Protein AF-A0A839SRH8-F1 (afdb_monomer)

pLDDT: mean 81.6, std 13.92, range [41.59, 95.31]

Radius of gyration: 27.26 Å; Cα contacts (8 Å, |Δi|>4): 32; chains: 1; bounding box: 63×19×78 Å

Nearest PDB structures (foldseek):
  5wkq-assembly1_A  TM=7.408E-01  e=3.827E+00  Shigella flexneri
  3g67-assembly1_B  TM=6.978E-01  e=4.627E+00  Thermotoga maritima
  3g6b-assembly1_B  TM=7.009E-01  e=5.962E+00  Thermotoga maritima

Structure (mmCIF, N/CA/C/O backbone):
data_AF-A0A839SRH8-F1
#
_entry.id   AF-A0A839SRH8-F1
#
loop_
_atom_site.group_PDB
_atom_site.id
_atom_site.type_symbol
_atom_site.label_atom_id
_atom_site.label_alt_id
_atom_site.label_comp_id
_atom_site.label_asym_id
_atom_site.label_entity_id
_atom_site.label_seq_id
_atom_site.pdbx_PDB_ins_code
_atom_site.Cartn_x
_atom_site.Cartn_y
_atom_site.Cartn_z
_atom_site.occupancy
_atom_site.B_iso_or_equiv
_atom_site.auth_seq_id
_atom_site.auth_comp_id
_atom_site.auth_asym_id
_atom_site.auth_atom_id
_atom_site.pdbx_PDB_model_num
ATOM 1 N N . MET A 1 1 ? -40.566 -6.119 53.979 1.00 56.44 1 MET A N 1
ATOM 2 C CA . MET A 1 1 ? -39.500 -7.035 53.493 1.00 56.44 1 MET A CA 1
ATOM 3 C C . MET A 1 1 ? -39.468 -7.211 51.965 1.00 56.44 1 MET A C 1
ATOM 5 O O . MET A 1 1 ? -38.445 -7.662 51.472 1.00 56.44 1 MET A O 1
ATOM 9 N N . GLN A 1 2 ? -40.504 -6.841 51.191 1.00 54.81 2 GLN A N 1
ATOM 10 C CA . GLN A 1 2 ? -40.478 -6.958 49.716 1.00 54.81 2 GLN A CA 1
ATOM 11 C C . GLN A 1 2 ? -39.702 -5.832 48.994 1.00 54.81 2 GLN A C 1
ATOM 13 O O . GLN A 1 2 ? -39.063 -6.097 47.979 1.00 54.81 2 GLN A O 1
ATOM 18 N N . GLU A 1 3 ? -39.674 -4.605 49.524 1.00 53.16 3 GLU A N 1
ATOM 19 C CA . GLU A 1 3 ? -39.000 -3.458 48.877 1.00 53.16 3 GLU A CA 1
ATOM 20 C C . GLU A 1 3 ? -37.475 -3.600 48.802 1.00 53.16 3 GLU A C 1
ATOM 22 O O . GLU A 1 3 ? -36.873 -3.304 47.772 1.00 53.16 3 GLU A O 1
ATOM 27 N N . SER A 1 4 ? -36.842 -4.151 49.841 1.00 53.88 4 SER A N 1
ATOM 28 C CA . SER A 1 4 ? -35.389 -4.371 49.870 1.00 53.88 4 SER A CA 1
ATOM 29 C C . SER A 1 4 ? -34.920 -5.397 48.824 1.00 53.88 4 SER A C 1
ATOM 31 O O . SER A 1 4 ? -33.801 -5.301 48.327 1.00 53.88 4 SER A O 1
ATOM 33 N N . SER A 1 5 ? -35.781 -6.351 48.441 1.00 54.00 5 SER A N 1
ATOM 34 C CA . SER A 1 5 ? -35.485 -7.330 47.384 1.00 54.00 5 SER A CA 1
ATOM 35 C C . SER A 1 5 ? -35.593 -6.720 45.979 1.00 54.00 5 SER A C 1
ATOM 37 O O . SER A 1 5 ? -34.796 -7.055 45.102 1.00 54.00 5 SER A O 1
ATOM 39 N N . ASN A 1 6 ? -36.526 -5.784 45.768 1.00 56.56 6 ASN A N 1
ATOM 40 C CA . ASN A 1 6 ? -36.709 -5.112 44.478 1.00 56.56 6 ASN A CA 1
ATOM 41 C C . ASN A 1 6 ? -35.611 -4.082 44.183 1.00 56.56 6 ASN A C 1
ATOM 43 O O . ASN A 1 6 ? -35.135 -4.026 43.052 1.00 56.56 6 ASN A O 1
ATOM 47 N N . ILE A 1 7 ? -35.152 -3.336 45.193 1.00 59.41 7 ILE A N 1
ATOM 48 C CA . ILE A 1 7 ? -34.061 -2.356 45.043 1.00 59.41 7 ILE A CA 1
ATOM 49 C C . ILE A 1 7 ? -32.735 -3.057 44.709 1.00 59.41 7 ILE A C 1
ATOM 51 O O . ILE A 1 7 ? -31.970 -2.597 43.862 1.00 59.41 7 ILE A O 1
ATOM 55 N N . SER A 1 8 ? -32.461 -4.210 45.325 1.00 58.72 8 SER A N 1
ATOM 56 C CA . SER A 1 8 ? -31.242 -4.972 45.031 1.00 58.72 8 SER A CA 1
ATOM 57 C C . SER A 1 8 ? -31.257 -5.524 43.595 1.00 58.72 8 SER A C 1
ATOM 59 O O . SER A 1 8 ? -30.275 -5.376 42.869 1.00 58.72 8 SER A O 1
ATOM 61 N N . LYS A 1 9 ? -32.401 -6.036 43.116 1.00 59.16 9 LYS A N 1
ATOM 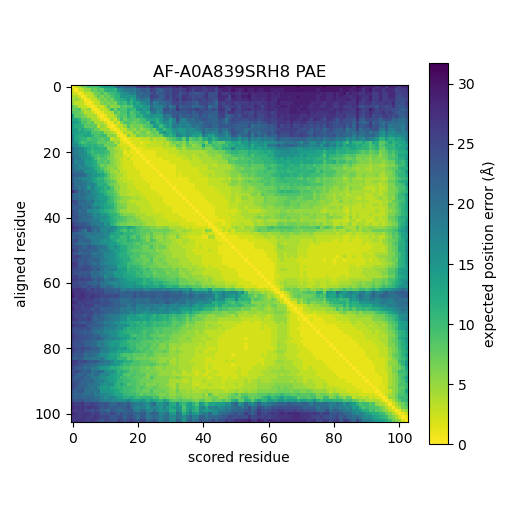62 C CA . LYS A 1 9 ? -32.560 -6.514 41.729 1.00 59.16 9 LYS A CA 1
ATOM 63 C C . LYS A 1 9 ? -32.469 -5.393 40.687 1.00 59.16 9 LYS A C 1
ATOM 65 O O . LYS A 1 9 ? -31.794 -5.578 39.682 1.00 59.16 9 LYS A O 1
ATOM 70 N N . SER A 1 10 ? -33.076 -4.224 40.920 1.00 56.53 10 SER A N 1
ATOM 71 C CA . SER A 1 10 ? -32.980 -3.089 39.985 1.00 56.53 10 SER A CA 1
ATOM 72 C C . SER A 1 10 ? -31.557 -2.539 39.885 1.00 56.53 10 SER A C 1
ATOM 74 O O . SER A 1 10 ? -31.101 -2.194 38.799 1.00 56.53 10 SER A O 1
ATOM 76 N N . THR A 1 11 ? -30.830 -2.509 41.005 1.00 60.06 11 THR A N 1
ATOM 77 C CA . THR A 1 11 ? -29.435 -2.047 41.035 1.00 60.06 11 THR A CA 1
ATOM 78 C C . THR A 1 11 ? -28.518 -3.032 40.311 1.00 60.06 11 THR A C 1
ATOM 80 O O . THR A 1 11 ? -27.665 -2.611 39.537 1.00 60.06 11 THR A O 1
ATOM 83 N N . THR A 1 12 ? -28.733 -4.339 40.482 1.00 62.06 12 THR A N 1
ATOM 84 C CA . THR A 1 12 ? -27.946 -5.381 39.798 1.00 62.06 12 THR A CA 1
ATOM 85 C C . THR A 1 12 ? -28.234 -5.417 38.292 1.00 62.06 12 THR A C 1
ATOM 87 O O . THR A 1 12 ? -27.300 -5.501 37.504 1.00 62.06 12 THR A O 1
ATOM 90 N N . ASN A 1 13 ? -29.495 -5.252 37.876 1.00 62.97 13 ASN A N 1
ATOM 91 C CA . ASN A 1 13 ? -29.875 -5.215 36.457 1.00 6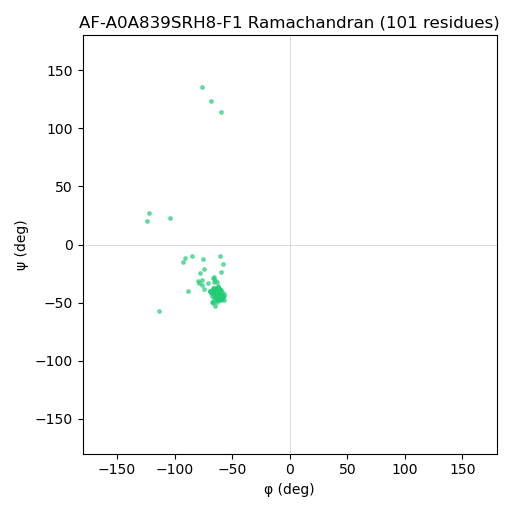2.97 13 ASN A CA 1
ATOM 92 C C . ASN A 1 13 ? -29.348 -3.970 35.735 1.00 62.97 13 ASN A C 1
ATOM 94 O O . ASN A 1 13 ? -28.843 -4.070 34.621 1.00 62.97 13 ASN A O 1
ATOM 98 N N . ASN A 1 14 ? -29.420 -2.798 36.373 1.00 65.12 14 ASN A N 1
ATOM 99 C CA . ASN A 1 14 ? -28.786 -1.596 35.830 1.00 65.12 14 ASN A CA 1
ATOM 100 C C . ASN A 1 14 ? -27.264 -1.756 35.800 1.00 65.12 14 ASN A C 1
ATOM 102 O O . ASN A 1 14 ? -26.617 -1.212 34.909 1.00 65.12 14 ASN A O 1
ATOM 106 N N . THR A 1 15 ? -26.708 -2.528 36.746 1.00 70.31 15 THR A N 1
ATOM 107 C CA . THR A 1 15 ? -25.275 -2.803 36.796 1.00 70.31 15 THR A CA 1
ATOM 108 C C . THR A 1 15 ? -24.807 -3.647 35.612 1.00 70.31 15 THR A C 1
ATOM 110 O O . THR A 1 15 ? -23.898 -3.260 34.885 1.00 70.31 15 THR A O 1
ATOM 113 N N . SER A 1 16 ? -25.511 -4.744 35.336 1.00 73.12 16 SER A N 1
ATOM 114 C CA . SER A 1 16 ? -25.219 -5.586 34.176 1.00 73.12 16 SER A CA 1
ATOM 115 C C . SER A 1 16 ? -25.494 -4.880 32.843 1.00 73.12 16 SER A C 1
ATOM 117 O O . SER A 1 16 ? -24.834 -5.173 31.846 1.00 73.12 16 SER A O 1
ATOM 119 N N . LEU A 1 17 ? -26.449 -3.940 32.802 1.00 78.00 17 LEU A N 1
ATOM 120 C CA . LEU A 1 17 ? -26.731 -3.143 31.605 1.00 78.00 17 LEU A CA 1
ATOM 121 C C . LEU A 1 17 ? -25.563 -2.205 31.265 1.00 78.00 17 LEU A C 1
ATOM 123 O O . LEU A 1 17 ? -25.071 -2.252 30.140 1.00 78.00 17 LEU A O 1
ATOM 127 N N . TRP A 1 18 ? -25.058 -1.423 32.231 1.00 78.56 18 TRP A N 1
ATOM 128 C CA . TRP A 1 18 ? -23.919 -0.529 31.966 1.00 78.56 18 TRP A CA 1
ATOM 129 C C . TRP A 1 18 ? -22.640 -1.301 31.638 1.00 78.56 18 TRP A C 1
ATOM 131 O O . TRP A 1 18 ? -21.820 -0.833 30.848 1.00 78.56 18 TRP A O 1
ATOM 141 N N . GLU A 1 19 ? -22.455 -2.491 32.216 1.00 86.00 19 GLU A N 1
ATOM 142 C CA . GLU A 1 19 ? -21.336 -3.376 31.877 1.00 86.00 19 GLU A CA 1
ATOM 143 C C . GLU A 1 19 ? -21.423 -3.848 30.425 1.00 86.00 19 GLU A C 1
ATOM 145 O O . GLU A 1 19 ? -20.414 -3.852 29.717 1.00 86.00 19 GLU A O 1
ATOM 150 N N . THR A 1 20 ? -22.629 -4.180 29.962 1.00 88.38 20 THR A N 1
ATOM 151 C CA . THR A 1 20 ? -22.877 -4.611 28.581 1.00 88.38 20 THR A CA 1
ATOM 152 C C . THR A 1 20 ? -22.640 -3.466 27.596 1.00 88.38 20 THR A C 1
ATOM 154 O O . THR A 1 20 ? -21.850 -3.624 26.667 1.00 88.38 20 THR A O 1
ATOM 157 N N . GLU A 1 21 ? -23.218 -2.287 27.842 1.00 88.19 21 GLU A N 1
ATOM 158 C CA . GLU A 1 21 ? -23.026 -1.092 27.002 1.00 88.19 21 GLU A CA 1
ATOM 159 C C . GLU A 1 21 ? -21.547 -0.682 26.921 1.00 88.19 21 GLU A C 1
ATOM 161 O O . GLU A 1 21 ? -21.019 -0.361 25.853 1.00 88.19 21 GLU A O 1
ATOM 166 N N . LYS A 1 22 ? -20.830 -0.750 28.049 1.00 91.19 22 LYS A N 1
ATOM 167 C CA . LYS A 1 22 ? -19.391 -0.477 28.091 1.00 91.19 22 LYS A CA 1
ATOM 168 C C . LYS A 1 22 ? -18.600 -1.489 27.263 1.00 91.19 22 LYS A C 1
ATOM 170 O O . LYS A 1 22 ? -17.667 -1.095 26.561 1.00 91.19 22 LYS A O 1
ATOM 175 N N . MET A 1 23 ? -18.944 -2.774 27.339 1.00 91.00 23 MET A N 1
ATOM 176 C CA . MET A 1 23 ? -18.290 -3.811 26.539 1.00 91.00 23 MET A CA 1
ATOM 177 C C . MET A 1 23 ? -18.559 -3.633 25.044 1.00 91.00 23 MET A C 1
ATOM 179 O O . MET A 1 23 ? -17.627 -3.734 24.249 1.00 91.00 23 MET A O 1
ATOM 183 N N . GLU A 1 24 ? -19.787 -3.299 24.649 1.00 90.44 24 GLU A N 1
ATOM 184 C CA . GLU A 1 24 ? -20.121 -2.971 23.259 1.00 90.44 24 GLU A CA 1
ATOM 185 C C . GLU A 1 24 ? -19.308 -1.779 22.748 1.00 90.44 24 GLU A C 1
ATOM 187 O O . GLU A 1 24 ? -18.722 -1.840 21.663 1.00 90.44 24 GLU A O 1
ATOM 192 N N . TYR A 1 25 ? -19.180 -0.728 23.560 1.00 88.94 25 TYR A N 1
ATOM 193 C CA . TYR A 1 25 ? -18.374 0.437 23.214 1.00 88.94 25 TYR A CA 1
ATOM 194 C C . TYR A 1 25 ? -16.887 0.086 23.052 1.00 88.94 25 TYR A C 1
ATOM 196 O O . TYR A 1 25 ? -16.269 0.441 22.046 1.00 88.94 25 TYR A O 1
ATOM 204 N N . ILE A 1 26 ? -16.311 -0.674 23.987 1.00 91.38 26 ILE A N 1
ATOM 205 C CA . ILE A 1 26 ? -14.915 -1.136 23.905 1.00 91.38 26 ILE A CA 1
ATOM 206 C C . ILE A 1 26 ? -14.695 -2.005 22.660 1.00 91.38 26 ILE A C 1
ATOM 208 O O . ILE A 1 26 ? -13.683 -1.8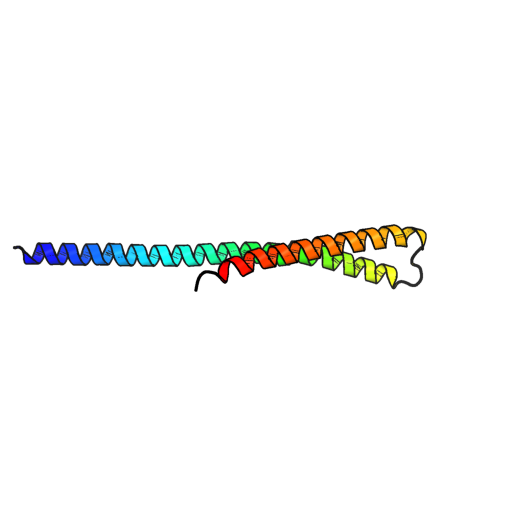50 21.968 1.00 91.38 26 ILE A O 1
ATOM 212 N N . ASN A 1 27 ? -15.643 -2.885 22.341 1.00 91.69 27 ASN A N 1
ATOM 213 C CA . ASN A 1 27 ? -15.594 -3.715 21.141 1.00 91.69 27 ASN A CA 1
ATOM 214 C C . ASN A 1 27 ? -15.652 -2.866 19.866 1.00 91.69 27 ASN A C 1
ATOM 216 O O . ASN A 1 27 ? -14.905 -3.127 18.922 1.00 91.69 27 ASN A O 1
ATOM 220 N N . SER A 1 28 ? -16.472 -1.811 19.852 1.00 90.06 28 SER A N 1
ATOM 221 C CA . SER A 1 28 ? -16.563 -0.884 18.721 1.00 90.06 28 SER A CA 1
ATOM 222 C C . SER A 1 28 ? -15.236 -0.151 18.470 1.00 90.06 28 SER A C 1
ATOM 224 O O . SER A 1 28 ? -14.742 -0.138 17.340 1.00 90.06 28 SER A O 1
ATOM 226 N N . ILE A 1 29 ? -14.587 0.348 19.532 1.00 90.69 29 ILE A N 1
ATOM 227 C CA . ILE A 1 29 ? -13.264 0.987 19.460 1.00 90.69 29 ILE A CA 1
ATOM 228 C C . ILE A 1 29 ? -12.209 -0.012 18.994 1.00 90.69 29 ILE A C 1
ATOM 230 O O . ILE A 1 29 ? -11.375 0.309 18.150 1.00 90.69 29 ILE A O 1
ATOM 234 N N . SER A 1 30 ? -12.231 -1.229 19.535 1.00 91.25 30 SER A N 1
ATOM 235 C CA . SER A 1 30 ? -11.252 -2.263 19.192 1.00 91.25 30 SER A CA 1
ATOM 236 C C . SER A 1 30 ? -11.348 -2.656 17.716 1.00 91.25 30 SER A C 1
ATOM 238 O O . SER A 1 30 ? -10.322 -2.763 17.044 1.00 91.25 30 SER A O 1
ATOM 240 N N . CYS A 1 31 ? -12.569 -2.783 17.191 1.00 89.19 31 CYS A N 1
ATOM 241 C CA . CYS A 1 31 ? -12.825 -3.010 15.770 1.00 89.19 31 CYS A CA 1
ATOM 242 C C . CYS A 1 31 ? -12.284 -1.859 14.906 1.00 89.19 31 CYS A C 1
ATOM 244 O O . CYS A 1 31 ? -11.557 -2.098 13.940 1.00 89.19 31 CYS A O 1
ATOM 246 N N . LEU A 1 32 ? -12.563 -0.608 15.287 1.00 88.12 32 LEU A N 1
ATOM 247 C CA . LEU A 1 32 ? -12.072 0.566 14.564 1.00 88.12 32 LEU A CA 1
ATOM 248 C C . LEU A 1 32 ? -10.538 0.642 14.560 1.00 88.12 32 LEU A C 1
ATOM 250 O O . LEU A 1 32 ? -9.930 0.885 13.519 1.00 88.12 32 LEU A O 1
ATOM 254 N N . ASN A 1 33 ? -9.901 0.373 15.699 1.00 92.88 33 ASN A N 1
ATOM 255 C CA . ASN A 1 33 ? -8.445 0.358 15.818 1.00 92.88 33 ASN A CA 1
ATOM 256 C C . ASN A 1 33 ? -7.804 -0.714 14.934 1.00 92.88 33 ASN A C 1
ATOM 258 O O . ASN A 1 33 ? -6.750 -0.468 14.346 1.00 92.88 33 ASN A O 1
ATOM 262 N N . GLN A 1 34 ? -8.416 -1.896 14.831 1.00 89.62 34 GLN A N 1
ATOM 263 C CA . GLN A 1 34 ? -7.909 -2.945 13.951 1.00 89.62 34 GLN A CA 1
ATOM 264 C C . GLN A 1 34 ? -7.973 -2.507 12.484 1.00 89.62 34 GLN A C 1
ATOM 266 O O . GLN A 1 34 ? -6.964 -2.570 11.788 1.00 89.62 34 GLN A O 1
ATOM 271 N N . LYS A 1 35 ? -9.096 -1.929 12.050 1.00 87.31 35 LYS A N 1
ATOM 272 C CA . LYS A 1 35 ? -9.226 -1.367 10.698 1.00 87.31 35 LYS A CA 1
ATOM 273 C C . LYS A 1 35 ? -8.201 -0.272 10.414 1.00 87.31 35 LYS A C 1
ATOM 275 O O . LYS A 1 35 ? -7.601 -0.251 9.344 1.00 87.31 35 LYS A O 1
ATOM 280 N N . MET A 1 36 ? -7.968 0.634 11.365 1.00 87.38 36 MET A N 1
ATOM 281 C CA . MET A 1 36 ? -6.955 1.685 11.214 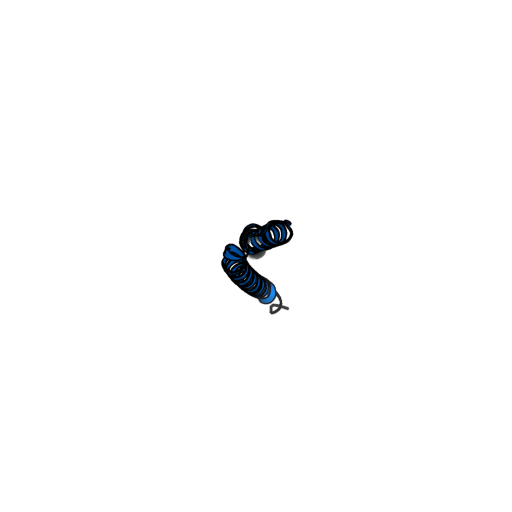1.00 87.38 36 MET A CA 1
ATOM 282 C C . MET A 1 36 ? -5.550 1.106 11.022 1.00 87.38 36 MET A C 1
ATOM 284 O O . MET A 1 36 ? -4.775 1.639 10.224 1.00 87.38 36 MET A O 1
ATOM 288 N N . LYS A 1 37 ? -5.217 0.010 11.717 1.00 89.81 37 LYS A N 1
ATOM 289 C CA . LYS A 1 37 ? -3.950 -0.705 11.508 1.00 89.81 37 LYS A CA 1
ATOM 290 C C . LYS A 1 37 ? -3.878 -1.307 10.109 1.00 89.81 37 LYS A C 1
ATOM 292 O O . LYS A 1 37 ? -2.860 -1.126 9.443 1.00 89.81 37 LYS A O 1
ATOM 297 N N . ASP A 1 38 ? -4.949 -1.947 9.652 1.00 87.94 38 ASP A N 1
ATOM 298 C CA . ASP A 1 38 ? -5.011 -2.558 8.322 1.00 87.94 38 ASP A CA 1
ATOM 299 C C . ASP A 1 38 ? -4.847 -1.491 7.223 1.00 87.94 38 ASP A C 1
ATOM 301 O O . ASP A 1 38 ? -4.008 -1.631 6.332 1.00 87.94 38 ASP A O 1
ATOM 305 N N . LEU A 1 39 ? -5.548 -0.357 7.346 1.00 87.19 39 LEU A N 1
ATOM 306 C CA . LEU A 1 39 ? -5.400 0.798 6.452 1.00 87.19 39 LEU A CA 1
ATOM 307 C C . LEU A 1 39 ? -3.976 1.362 6.467 1.00 87.19 39 LEU A C 1
ATOM 309 O O . LEU A 1 39 ? -3.403 1.623 5.408 1.00 87.19 39 LEU A O 1
ATOM 313 N N . SER A 1 40 ? -3.383 1.521 7.651 1.00 87.38 40 SER A N 1
ATOM 314 C CA . SER A 1 40 ? -2.016 2.037 7.793 1.00 87.38 40 SER A CA 1
ATOM 315 C C . SER A 1 40 ? -0.988 1.117 7.134 1.00 87.38 40 SER A C 1
ATOM 317 O O . SER A 1 40 ? -0.031 1.602 6.526 1.00 87.38 40 SER A O 1
ATOM 319 N N . TRP A 1 41 ? -1.185 -0.202 7.220 1.00 86.56 41 TRP A N 1
ATOM 320 C CA . TRP A 1 41 ? -0.318 -1.194 6.585 1.00 86.56 41 TRP A CA 1
ATOM 321 C C . TRP A 1 41 ? -0.421 -1.147 5.055 1.00 86.56 41 TRP A C 1
ATOM 323 O O . TRP A 1 41 ? 0.604 -1.107 4.371 1.00 86.56 41 TRP A O 1
ATOM 333 N N . ILE A 1 42 ? -1.640 -1.045 4.515 1.00 89.19 42 ILE A N 1
ATOM 334 C CA . ILE A 1 42 ? -1.878 -0.885 3.070 1.00 89.19 42 ILE A CA 1
ATOM 335 C C . ILE A 1 42 ? -1.238 0.409 2.555 1.00 89.19 42 ILE A C 1
ATOM 337 O O . ILE A 1 42 ? -0.511 0.401 1.563 1.00 89.19 42 ILE A O 1
ATOM 341 N N . GLN A 1 43 ? -1.454 1.529 3.243 1.00 83.00 43 GLN A N 1
ATOM 342 C CA . GLN A 1 43 ? -0.908 2.821 2.825 1.00 83.00 43 GLN A CA 1
ATOM 343 C C . GLN A 1 43 ? 0.620 2.856 2.882 1.00 83.00 43 GLN A C 1
ATOM 345 O O . GLN A 1 43 ? 1.267 3.336 1.949 1.00 83.00 43 GLN A O 1
ATOM 350 N N . SER A 1 44 ? 1.202 2.347 3.969 1.00 85.44 44 SER A N 1
ATOM 351 C CA . SER A 1 44 ? 2.640 2.474 4.213 1.00 85.44 44 SER A CA 1
ATOM 352 C C . SER A 1 44 ? 3.478 1.530 3.365 1.00 85.44 44 SER A C 1
ATOM 354 O O . SER A 1 44 ? 4.596 1.907 3.022 1.00 85.44 44 SER A O 1
ATOM 356 N N . ASN A 1 45 ? 2.947 0.354 3.016 1.00 82.75 45 ASN A N 1
ATOM 357 C CA . ASN A 1 45 ? 3.692 -0.673 2.287 1.00 82.75 45 ASN A CA 1
ATOM 358 C C . ASN A 1 45 ? 3.122 -0.888 0.877 1.00 82.75 45 ASN A C 1
ATOM 360 O O . ASN A 1 45 ? 3.809 -0.660 -0.112 1.00 82.75 45 ASN A O 1
ATOM 364 N N . PHE A 1 46 ? 1.837 -1.222 0.751 1.00 87.44 46 PHE A N 1
ATOM 365 C CA . PHE A 1 46 ? 1.247 -1.641 -0.532 1.00 87.44 46 PHE A CA 1
ATOM 366 C C . PHE A 1 46 ? 1.098 -0.508 -1.542 1.00 87.44 46 PHE A C 1
ATOM 368 O O . PHE A 1 46 ? 1.242 -0.728 -2.737 1.00 87.44 46 PHE A O 1
ATOM 375 N N . ILE A 1 47 ? 0.834 0.712 -1.080 1.00 91.25 47 ILE A N 1
ATOM 376 C CA . ILE A 1 47 ? 0.726 1.891 -1.950 1.00 91.25 47 ILE A CA 1
ATOM 377 C C . ILE A 1 47 ? 2.097 2.549 -2.150 1.00 91.25 47 ILE A C 1
ATOM 379 O O . ILE A 1 47 ? 2.435 2.993 -3.251 1.00 91.25 47 ILE A O 1
ATOM 383 N N . ARG A 1 48 ? 2.904 2.625 -1.087 1.00 91.00 48 ARG A N 1
ATOM 384 C CA . ARG A 1 48 ? 4.187 3.335 -1.105 1.00 91.00 48 ARG A CA 1
ATOM 385 C C . ARG A 1 48 ? 5.232 2.645 -1.978 1.00 91.00 48 ARG A C 1
ATOM 387 O O . ARG A 1 48 ? 5.949 3.341 -2.697 1.00 91.00 48 ARG A O 1
ATOM 394 N N . ASP A 1 49 ? 5.300 1.320 -1.943 1.00 91.69 49 ASP A N 1
ATOM 395 C CA . ASP A 1 49 ? 6.295 0.538 -2.678 1.00 91.69 49 ASP A CA 1
ATOM 396 C C . ASP A 1 49 ? 6.1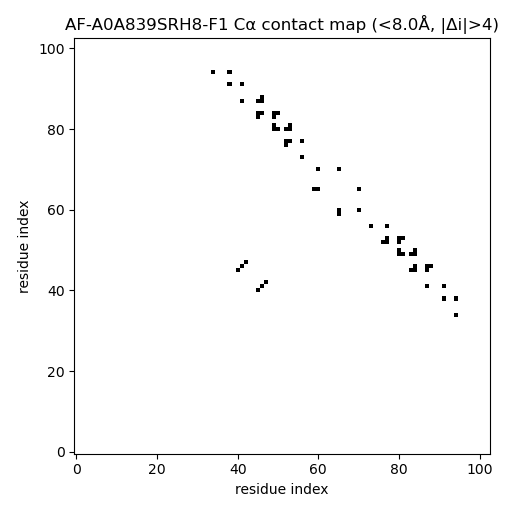51 0.657 -4.208 1.00 91.69 49 ASP A C 1
ATOM 398 O O . ASP A 1 49 ? 7.127 1.047 -4.862 1.00 91.69 49 ASP A O 1
ATOM 402 N N . PRO A 1 50 ? 4.972 0.414 -4.823 1.00 93.69 50 PRO A N 1
ATOM 403 C CA . PRO A 1 50 ? 4.795 0.616 -6.260 1.00 93.69 50 PRO A CA 1
ATOM 404 C C . PRO A 1 50 ? 5.006 2.072 -6.666 1.00 93.69 50 PRO A C 1
ATOM 406 O O . PRO A 1 50 ? 5.616 2.336 -7.702 1.00 93.69 50 PRO A O 1
ATOM 409 N N . LEU A 1 51 ? 4.584 3.030 -5.836 1.00 93.94 51 LEU A N 1
ATOM 410 C CA . LEU A 1 51 ? 4.823 4.446 -6.100 1.00 93.94 51 LEU A CA 1
ATOM 411 C C . LEU A 1 51 ? 6.320 4.786 -6.102 1.00 93.94 51 LEU A C 1
ATOM 413 O O . LEU A 1 51 ? 6.778 5.554 -6.950 1.00 93.94 51 LEU A O 1
ATOM 417 N N . PHE A 1 52 ? 7.091 4.231 -5.166 1.00 94.25 52 PHE A N 1
ATOM 418 C CA . PHE A 1 52 ? 8.538 4.411 -5.125 1.00 94.25 52 PHE A CA 1
ATOM 419 C C . PHE A 1 52 ? 9.199 3.839 -6.382 1.00 94.25 52 PHE A C 1
ATOM 421 O O . PHE A 1 52 ? 9.985 4.539 -7.021 1.00 94.25 52 PHE A O 1
ATOM 428 N N . ARG A 1 53 ? 8.813 2.628 -6.807 1.00 93.94 53 ARG A N 1
ATOM 429 C CA . ARG A 1 53 ? 9.318 2.024 -8.052 1.00 93.94 53 ARG A CA 1
ATOM 430 C C . ARG A 1 53 ? 8.999 2.875 -9.278 1.00 93.94 53 ARG A C 1
ATOM 432 O O . ARG A 1 53 ? 9.899 3.130 -10.074 1.00 93.94 53 ARG A O 1
ATOM 439 N N . ILE A 1 54 ? 7.770 3.383 -9.394 1.00 95.00 54 ILE A N 1
ATOM 440 C CA . ILE A 1 54 ? 7.372 4.305 -10.471 1.00 95.00 54 ILE A CA 1
ATOM 441 C C . ILE A 1 54 ? 8.274 5.547 -10.478 1.00 95.00 54 ILE A C 1
ATOM 443 O O . ILE A 1 54 ? 8.796 5.921 -11.526 1.00 95.00 54 ILE A O 1
ATOM 447 N N . LYS A 1 55 ? 8.505 6.169 -9.313 1.00 92.75 55 LYS A N 1
ATOM 448 C CA . LYS A 1 55 ? 9.378 7.350 -9.191 1.00 92.75 55 LYS A CA 1
ATOM 449 C C . LYS A 1 55 ? 10.826 7.050 -9.584 1.00 92.75 55 LYS A C 1
ATOM 451 O O . LYS A 1 55 ? 11.445 7.865 -10.263 1.00 92.75 55 LYS A O 1
ATOM 456 N N . CYS A 1 56 ? 11.362 5.902 -9.174 1.00 92.12 56 CYS A N 1
ATOM 457 C CA . CYS A 1 56 ? 12.711 5.476 -9.540 1.00 92.12 56 CYS A CA 1
ATOM 458 C C . CYS A 1 56 ? 12.844 5.260 -11.048 1.00 92.12 56 CYS A C 1
ATOM 460 O O . CYS A 1 56 ? 13.771 5.791 -11.648 1.00 92.12 56 CYS A O 1
ATOM 462 N N . ILE A 1 57 ? 11.902 4.544 -11.666 1.00 91.94 57 ILE A N 1
ATOM 463 C CA . ILE A 1 57 ? 11.904 4.306 -13.115 1.00 91.94 57 ILE A CA 1
ATOM 464 C C . ILE A 1 57 ? 11.792 5.627 -13.873 1.00 91.94 57 ILE A C 1
ATOM 466 O O . ILE A 1 57 ? 12.577 5.872 -14.781 1.00 91.94 57 ILE A O 1
ATOM 470 N N . LEU A 1 58 ? 10.878 6.514 -13.466 1.00 90.50 58 LEU A N 1
ATOM 471 C CA . LEU A 1 58 ? 10.731 7.829 -14.088 1.00 90.50 58 LEU A CA 1
ATOM 472 C C . LEU A 1 58 ? 12.042 8.625 -14.039 1.00 90.50 58 LEU A C 1
ATOM 474 O O . LEU A 1 58 ? 12.428 9.223 -15.038 1.00 90.50 58 LEU A O 1
ATOM 478 N N . ARG A 1 59 ? 12.748 8.592 -12.902 1.00 90.50 59 ARG A N 1
ATOM 479 C CA . ARG A 1 59 ? 14.057 9.235 -12.755 1.00 90.50 59 ARG A CA 1
ATOM 480 C C . ARG A 1 59 ? 15.097 8.626 -13.698 1.00 90.50 59 ARG A C 1
ATOM 482 O O . ARG A 1 59 ? 15.785 9.377 -14.375 1.00 90.50 59 ARG A O 1
ATOM 489 N N . LEU A 1 60 ? 15.169 7.296 -13.781 1.00 88.44 60 LEU A N 1
ATOM 490 C CA . LEU A 1 60 ? 16.095 6.590 -14.677 1.00 88.44 60 LEU A CA 1
ATOM 491 C C . LEU A 1 60 ? 15.821 6.888 -16.156 1.00 88.44 60 LEU A C 1
ATOM 493 O O . LEU A 1 60 ? 16.759 6.991 -16.940 1.00 88.44 60 LEU A O 1
ATOM 497 N N . MET A 1 61 ? 14.553 7.054 -16.538 1.00 85.69 61 MET A N 1
ATOM 498 C CA . MET A 1 61 ? 14.153 7.405 -17.907 1.00 85.69 61 MET A CA 1
ATOM 499 C C . MET A 1 61 ? 14.418 8.875 -18.261 1.00 85.69 61 MET A C 1
ATOM 501 O O . MET A 1 61 ? 14.467 9.225 -19.435 1.00 85.69 61 MET A O 1
ATOM 505 N N . GLN A 1 62 ? 14.546 9.752 -17.263 1.00 85.75 62 GLN A N 1
ATOM 506 C CA . GLN A 1 62 ? 14.861 11.170 -17.461 1.00 85.75 62 GLN A CA 1
ATOM 507 C C . GLN A 1 62 ? 16.371 11.435 -17.583 1.00 85.75 62 GLN A C 1
ATOM 509 O O . GLN A 1 62 ? 16.773 12.549 -17.930 1.00 85.75 62 GLN A O 1
ATOM 514 N N . GLU A 1 63 ? 17.221 10.446 -17.303 1.00 85.69 63 GLU A N 1
ATOM 515 C CA . GLU A 1 63 ? 18.672 10.575 -17.423 1.00 85.69 63 GLU A CA 1
ATOM 516 C C . GLU A 1 63 ? 19.114 10.509 -18.896 1.00 85.69 63 GLU A C 1
ATOM 518 O O . GLU A 1 63 ? 18.670 9.670 -19.670 1.00 85.69 63 GLU A O 1
ATOM 523 N N . LYS A 1 64 ? 20.029 11.400 -19.311 1.00 64.88 64 LYS A N 1
ATOM 524 C CA . LYS A 1 64 ? 20.437 11.573 -20.725 1.00 64.88 64 LYS A CA 1
ATOM 525 C C . LYS A 1 64 ? 21.068 10.339 -21.396 1.00 64.88 64 LYS A C 1
ATOM 527 O O . LYS A 1 64 ? 21.254 10.368 -22.607 1.00 64.88 64 LYS A O 1
ATOM 532 N N . ASN A 1 65 ? 21.393 9.295 -20.633 1.00 73.12 65 ASN A N 1
ATOM 533 C CA . ASN A 1 65 ? 22.083 8.088 -21.092 1.00 73.12 65 ASN A CA 1
ATOM 534 C C . ASN A 1 65 ? 21.270 6.808 -20.830 1.00 73.12 65 ASN A C 1
ATOM 536 O O . ASN A 1 65 ? 21.865 5.749 -20.638 1.00 73.12 65 ASN A O 1
ATOM 540 N N . THR A 1 66 ? 19.935 6.881 -20.765 1.00 74.44 66 THR A N 1
ATOM 541 C CA . THR A 1 66 ? 19.119 5.667 -20.641 1.00 74.44 66 THR A CA 1
ATOM 542 C C . THR A 1 66 ? 19.372 4.763 -21.843 1.00 74.44 66 THR A C 1
ATOM 544 O O . THR A 1 66 ? 19.047 5.102 -22.981 1.00 74.44 66 THR A O 1
ATOM 547 N N . ASP A 1 67 ? 19.969 3.610 -21.578 1.00 80.50 67 ASP A N 1
ATOM 548 C CA . ASP A 1 67 ? 20.215 2.603 -22.593 1.00 80.50 67 ASP A CA 1
ATOM 549 C C . ASP A 1 67 ? 18.877 2.002 -23.055 1.00 80.50 67 ASP A C 1
ATOM 551 O O . ASP A 1 67 ? 18.072 1.510 -22.255 1.00 80.50 67 ASP A O 1
ATOM 555 N N . MET A 1 68 ? 18.638 2.086 -24.366 1.00 78.19 68 MET A N 1
ATOM 556 C CA . MET A 1 68 ? 17.418 1.617 -25.020 1.00 78.19 68 MET A CA 1
ATOM 557 C C . MET A 1 68 ? 17.177 0.119 -24.809 1.00 78.19 68 MET A C 1
ATOM 559 O O . MET A 1 68 ? 16.023 -0.309 -24.845 1.00 78.19 68 MET A O 1
ATOM 563 N N . GLU A 1 69 ? 18.221 -0.666 -24.523 1.00 81.44 69 GLU A N 1
ATOM 564 C CA . GLU A 1 69 ? 18.100 -2.091 -24.201 1.00 81.44 69 GLU A CA 1
ATOM 565 C C . GLU A 1 69 ? 17.294 -2.331 -22.907 1.00 81.44 69 GLU A C 1
ATOM 567 O O . GLU A 1 69 ? 16.521 -3.286 -22.809 1.00 81.44 69 GLU A O 1
ATOM 572 N N . TYR A 1 70 ? 17.373 -1.416 -21.935 1.00 82.88 70 TYR A N 1
ATOM 573 C CA . TYR A 1 70 ? 16.695 -1.555 -20.639 1.00 82.88 70 TYR A CA 1
ATOM 574 C C . TYR A 1 70 ? 15.294 -0.939 -20.607 1.00 82.88 70 TYR A C 1
ATOM 576 O O . TYR A 1 70 ? 14.529 -1.196 -19.671 1.00 82.88 70 TYR A O 1
ATOM 584 N N . VAL A 1 71 ? 14.922 -0.161 -21.626 1.00 87.25 71 VAL A N 1
ATOM 585 C CA . VAL A 1 71 ? 13.623 0.527 -21.689 1.00 87.25 71 VAL A CA 1
ATOM 586 C C . VAL A 1 71 ? 12.463 -0.469 -21.644 1.00 87.25 71 VAL A C 1
ATOM 588 O O . VAL A 1 71 ? 11.482 -0.229 -20.939 1.00 87.25 71 VAL A O 1
ATOM 591 N N . GLY A 1 72 ? 12.581 -1.617 -22.319 1.00 87.50 72 GLY A N 1
ATOM 592 C CA . GLY A 1 72 ? 11.556 -2.668 -22.284 1.00 87.50 72 GLY A CA 1
ATOM 593 C C . GLY A 1 72 ? 11.297 -3.192 -20.866 1.00 87.50 72 GLY A C 1
ATOM 594 O O . GLY A 1 72 ? 10.152 -3.228 -20.409 1.00 87.50 72 GLY A O 1
ATOM 595 N N . SER A 1 73 ? 12.364 -3.511 -20.132 1.00 88.62 73 SER A N 1
ATOM 596 C CA . SER A 1 73 ? 12.297 -3.980 -18.741 1.00 88.62 73 SER A CA 1
ATOM 597 C C . SER A 1 73 ? 11.756 -2.906 -17.791 1.00 88.62 73 SER A C 1
ATOM 599 O O . SER A 1 73 ? 10.960 -3.202 -16.897 1.00 88.62 73 SER A O 1
ATOM 601 N N . MET A 1 74 ? 12.127 -1.639 -18.006 1.00 90.56 74 MET A N 1
ATOM 602 C CA . MET A 1 74 ? 11.596 -0.503 -17.244 1.00 90.56 74 MET A CA 1
ATOM 603 C C . MET A 1 74 ? 10.091 -0.321 -17.467 1.00 90.56 74 MET A C 1
ATOM 605 O O . MET A 1 74 ? 9.347 -0.167 -16.499 1.00 90.56 74 MET A O 1
ATOM 609 N N . LEU A 1 75 ? 9.619 -0.402 -18.716 1.00 90.62 75 LEU A N 1
ATOM 610 C CA . LEU A 1 75 ? 8.192 -0.327 -19.046 1.00 90.62 75 LEU A CA 1
ATOM 611 C C . LEU A 1 75 ? 7.401 -1.498 -18.450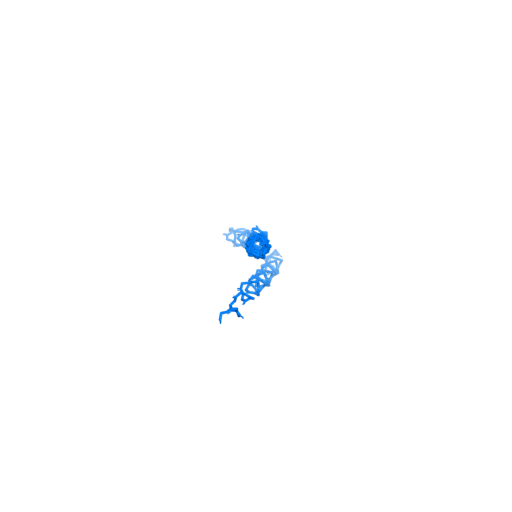 1.00 90.62 75 LEU A C 1
ATOM 613 O O . LEU A 1 75 ? 6.288 -1.301 -17.958 1.00 90.62 75 LEU A O 1
ATOM 617 N N . GLN A 1 76 ? 7.972 -2.705 -18.434 1.00 93.12 76 GLN A N 1
ATOM 618 C CA . GLN A 1 76 ? 7.350 -3.861 -17.789 1.00 93.12 76 GLN A CA 1
ATOM 619 C C . GLN A 1 76 ? 7.224 -3.661 -16.272 1.00 93.12 76 GLN A C 1
ATOM 621 O O . GLN A 1 76 ? 6.151 -3.884 -15.708 1.00 93.12 76 GLN A O 1
ATOM 626 N N . CYS A 1 77 ? 8.287 -3.189 -15.615 1.00 92.00 77 CYS A N 1
ATOM 627 C CA . CYS A 1 77 ? 8.281 -2.900 -14.181 1.00 92.00 77 CYS A CA 1
ATOM 628 C C . CYS A 1 77 ? 7.304 -1.763 -13.826 1.00 92.00 77 CYS A C 1
ATOM 630 O O . CYS A 1 77 ? 6.592 -1.833 -12.819 1.00 92.00 77 CYS A O 1
ATOM 632 N N . LEU A 1 78 ? 7.202 -0.748 -14.690 1.00 94.12 78 LEU A N 1
ATOM 633 C CA . LEU A 1 78 ? 6.224 0.330 -14.568 1.00 94.12 78 LEU A CA 1
ATOM 634 C C . LEU A 1 78 ? 4.793 -0.213 -14.671 1.00 94.12 78 LEU A C 1
ATOM 636 O O . LEU A 1 78 ? 3.971 0.061 -13.800 1.00 94.12 78 LEU A O 1
ATOM 640 N N . SER A 1 79 ? 4.510 -1.031 -15.690 1.00 94.38 79 SER A N 1
ATOM 641 C CA . SER A 1 79 ? 3.203 -1.671 -15.886 1.00 94.38 79 SER A CA 1
ATOM 642 C C . SER A 1 79 ? 2.791 -2.504 -14.669 1.00 94.38 79 SER A C 1
ATOM 644 O O . SER A 1 79 ? 1.657 -2.408 -14.200 1.00 94.38 79 SER A O 1
ATOM 646 N N . MET A 1 80 ? 3.723 -3.286 -14.120 1.00 95.31 80 MET A N 1
ATOM 647 C CA . MET A 1 80 ? 3.487 -4.111 -12.937 1.00 95.31 80 MET A CA 1
ATOM 648 C C . MET A 1 80 ? 3.219 -3.253 -11.695 1.00 95.31 80 MET A C 1
ATOM 650 O O . MET A 1 80 ? 2.232 -3.472 -10.997 1.00 95.31 80 MET A O 1
ATOM 654 N N . SER A 1 81 ? 4.015 -2.202 -11.483 1.00 94.62 81 SER A N 1
ATOM 655 C CA . SER A 1 81 ? 3.839 -1.282 -10.353 1.00 94.62 81 SER A CA 1
ATOM 656 C C . SER A 1 81 ? 2.504 -0.533 -10.410 1.00 94.62 81 SER A C 1
ATOM 658 O O . SER A 1 81 ? 1.857 -0.360 -9.382 1.00 94.62 81 SER A O 1
ATOM 660 N N . VAL A 1 82 ? 2.045 -0.136 -11.601 1.00 94.62 82 VAL A N 1
ATOM 661 C CA . VAL A 1 82 ? 0.722 0.487 -11.775 1.00 94.62 82 VAL A CA 1
ATOM 662 C C . VAL A 1 82 ? -0.407 -0.498 -11.453 1.00 94.62 82 VAL A C 1
ATOM 664 O O . VAL A 1 82 ? -1.359 -0.118 -10.777 1.00 94.62 82 VAL A O 1
ATOM 667 N N . LYS A 1 83 ? -0.302 -1.766 -11.878 1.00 94.88 83 LYS A N 1
ATOM 668 C CA . LYS A 1 83 ? -1.299 -2.805 -11.553 1.00 94.88 83 LYS A CA 1
ATOM 669 C C . LYS A 1 83 ? -1.374 -3.089 -10.054 1.00 94.88 83 LYS A C 1
ATOM 671 O O . LYS A 1 83 ? -2.469 -3.192 -9.510 1.00 94.88 83 LYS A O 1
ATOM 676 N N . GLU A 1 84 ? -0.227 -3.203 -9.391 1.00 92.31 84 GLU A N 1
ATOM 677 C CA . GLU A 1 84 ? -0.167 -3.405 -7.939 1.00 92.31 84 GLU A CA 1
ATOM 678 C C . GLU A 1 84 ? -0.778 -2.226 -7.178 1.00 92.31 84 GLU A C 1
ATOM 680 O O . GLU A 1 84 ? -1.534 -2.424 -6.225 1.00 92.31 84 GLU A O 1
ATOM 685 N N . LEU A 1 85 ? -0.508 -0.999 -7.633 1.00 94.19 85 LEU A N 1
ATOM 686 C CA . LEU A 1 85 ? -1.109 0.199 -7.062 1.00 94.19 85 LEU A CA 1
ATOM 687 C C . LEU A 1 85 ? -2.635 0.211 -7.248 1.00 94.19 85 LEU A C 1
ATOM 689 O O . LEU A 1 85 ? -3.350 0.451 -6.278 1.00 94.19 85 LEU A O 1
ATOM 693 N N . ASP A 1 86 ? -3.141 -0.098 -8.447 1.00 92.69 86 ASP A N 1
ATOM 694 C CA . ASP A 1 86 ? -4.587 -0.178 -8.714 1.00 92.69 86 ASP A CA 1
ATOM 695 C C . ASP A 1 86 ? -5.265 -1.238 -7.834 1.00 92.69 86 ASP A C 1
ATOM 697 O O . ASP A 1 86 ? -6.286 -0.971 -7.203 1.00 92.69 86 ASP A O 1
ATOM 701 N N . SER A 1 87 ? -4.656 -2.421 -7.712 1.00 91.31 87 SER A N 1
ATOM 702 C CA . SER A 1 87 ? -5.152 -3.487 -6.836 1.00 91.31 87 SER A CA 1
ATOM 703 C C . SER A 1 87 ? -5.203 -3.046 -5.372 1.00 91.31 87 SER A C 1
ATOM 705 O O . SER A 1 87 ? -6.180 -3.317 -4.676 1.00 91.31 87 SER A O 1
ATOM 707 N N . SER A 1 88 ? -4.170 -2.344 -4.905 1.00 89.81 88 SER A N 1
ATOM 708 C CA . SER A 1 88 ? -4.093 -1.847 -3.527 1.00 89.81 88 SER A CA 1
ATOM 709 C C . SER A 1 88 ? -5.144 -0.771 -3.252 1.00 89.81 88 SER A C 1
ATOM 711 O O . SER A 1 88 ? -5.735 -0.742 -2.174 1.00 89.81 88 SER A O 1
ATOM 713 N N . LEU A 1 89 ? -5.422 0.091 -4.235 1.00 88.94 89 LEU A N 1
ATOM 714 C CA . LEU A 1 89 ? -6.471 1.107 -4.146 1.00 88.94 89 LEU A CA 1
ATOM 715 C C . LEU A 1 89 ? -7.875 0.490 -4.132 1.00 88.94 89 LEU A C 1
ATOM 717 O O . LEU A 1 89 ? -8.715 0.934 -3.351 1.00 88.94 89 LEU A O 1
ATOM 721 N N . ARG A 1 90 ? -8.131 -0.545 -4.942 1.00 89.19 90 ARG A N 1
ATOM 722 C CA . ARG A 1 90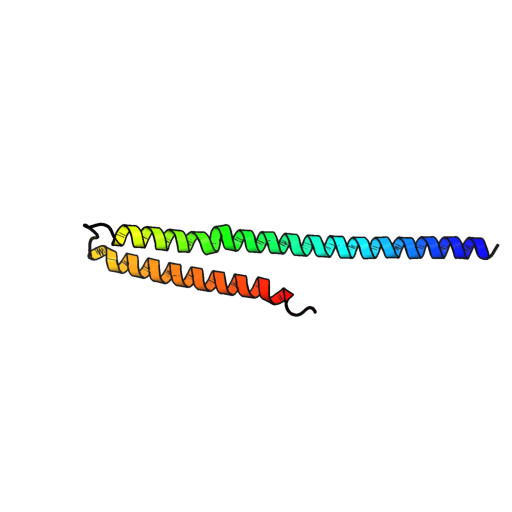 ? -9.403 -1.293 -4.905 1.00 89.19 90 ARG A CA 1
ATOM 723 C C . ARG A 1 90 ? -9.628 -1.944 -3.547 1.00 89.19 90 ARG A C 1
ATOM 725 O O . ARG A 1 90 ? -10.700 -1.791 -2.976 1.00 89.19 90 ARG A O 1
ATOM 732 N N . TYR A 1 91 ? -8.601 -2.589 -3.005 1.00 87.38 91 TYR A N 1
ATOM 733 C CA . TYR A 1 91 ? -8.681 -3.210 -1.688 1.00 87.38 91 TYR A CA 1
ATOM 734 C C . TYR A 1 91 ? -8.921 -2.181 -0.571 1.00 87.38 91 TYR A C 1
ATOM 736 O O . TYR A 1 91 ? -9.758 -2.384 0.306 1.00 87.38 91 TYR A O 1
ATOM 744 N N . LEU A 1 92 ? -8.249 -1.025 -0.634 1.00 87.31 92 LEU A N 1
ATOM 745 C CA . LEU A 1 92 ? -8.499 0.075 0.300 1.00 87.31 92 LEU A CA 1
ATOM 746 C C . LEU A 1 92 ? -9.949 0.564 0.213 1.00 87.31 92 LEU A C 1
ATOM 748 O O . LEU A 1 92 ? -10.584 0.773 1.245 1.00 87.31 92 LEU A O 1
ATOM 752 N N . LYS A 1 93 ? -10.482 0.700 -1.006 1.00 86.00 93 LYS A N 1
ATOM 753 C CA . LYS A 1 93 ? -11.875 1.085 -1.238 1.00 86.00 93 LYS A CA 1
ATOM 754 C C . LYS A 1 93 ? -12.847 0.095 -0.585 1.00 86.00 93 LYS A C 1
ATOM 756 O O . LYS A 1 93 ? -13.728 0.534 0.149 1.00 86.00 93 LYS A O 1
ATOM 761 N N . GLU A 1 94 ? -12.642 -1.209 -0.764 1.00 86.44 94 GLU A N 1
ATOM 762 C CA . GLU A 1 94 ? -13.470 -2.258 -0.148 1.00 86.44 94 GLU A CA 1
ATOM 763 C C . GLU A 1 94 ? -13.498 -2.158 1.384 1.00 86.44 94 GLU A C 1
ATOM 765 O O . GLU A 1 94 ? -14.571 -2.191 1.985 1.00 86.44 94 GLU A O 1
ATOM 770 N N . ILE A 1 95 ? -12.340 -1.954 2.024 1.00 81.00 95 ILE A N 1
ATOM 771 C CA . ILE A 1 95 ? -12.258 -1.789 3.486 1.00 81.00 95 ILE A CA 1
ATOM 772 C C . ILE A 1 95 ? -13.041 -0.558 3.951 1.00 81.00 95 ILE A C 1
ATOM 774 O O . ILE A 1 95 ? -13.684 -0.597 5.000 1.00 81.00 95 ILE A O 1
ATOM 778 N N . THR A 1 96 ? -12.998 0.531 3.180 1.00 80.81 96 THR A N 1
ATOM 779 C CA . THR A 1 96 ? -13.683 1.782 3.534 1.00 80.81 96 THR A CA 1
ATOM 780 C C . THR A 1 96 ? -15.188 1.771 3.243 1.00 80.81 96 THR A C 1
ATOM 782 O O . THR A 1 96 ? -15.947 2.386 3.987 1.00 80.81 96 THR A O 1
ATOM 785 N N . GLU A 1 97 ? -15.651 1.073 2.199 1.00 77.44 97 GLU A N 1
ATOM 786 C CA . GLU A 1 97 ? -17.072 1.030 1.810 1.00 77.44 97 GLU A CA 1
ATOM 787 C C . GLU A 1 97 ? -17.915 0.105 2.695 1.00 77.44 97 GLU A C 1
ATOM 789 O O . GLU A 1 97 ? -19.112 0.344 2.860 1.00 77.44 97 GLU A O 1
ATOM 794 N N . LEU A 1 98 ? -17.306 -0.896 3.339 1.00 59.97 98 LEU A N 1
ATOM 795 C CA . LEU A 1 98 ? -17.987 -1.761 4.312 1.00 59.97 98 LEU A CA 1
ATOM 796 C C . LEU A 1 98 ? -18.600 -0.990 5.502 1.00 59.97 98 LEU A C 1
ATOM 798 O O . LEU A 1 98 ? -19.482 -1.524 6.174 1.00 59.97 98 LEU A O 1
ATOM 802 N N . ASP A 1 99 ? -18.190 0.260 5.741 1.00 56.03 99 ASP A N 1
ATOM 803 C CA . ASP A 1 99 ? -18.743 1.130 6.789 1.00 56.03 99 ASP A CA 1
ATOM 804 C C . ASP A 1 99 ? -19.895 2.039 6.323 1.00 56.03 99 ASP A C 1
ATOM 806 O O . ASP A 1 99 ? -20.645 2.545 7.156 1.00 56.03 99 ASP A O 1
ATOM 810 N N . GLY A 1 100 ? -20.107 2.208 5.012 1.00 53.50 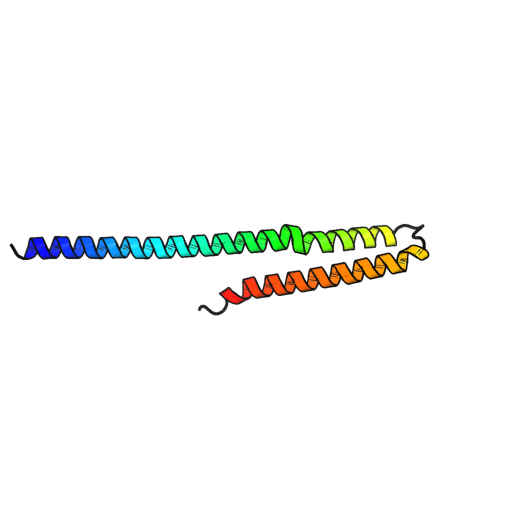100 GLY A N 1
ATOM 811 C CA . GLY A 1 100 ? -21.170 3.068 4.472 1.00 53.50 100 GLY A CA 1
ATOM 812 C C . GLY A 1 100 ? -22.582 2.476 4.557 1.00 53.50 100 GLY A C 1
ATOM 813 O O . GLY A 1 100 ? -23.554 3.194 4.355 1.00 53.50 100 GLY A O 1
ATOM 814 N N . ASN A 1 101 ? -22.708 1.182 4.864 1.00 49.06 101 ASN A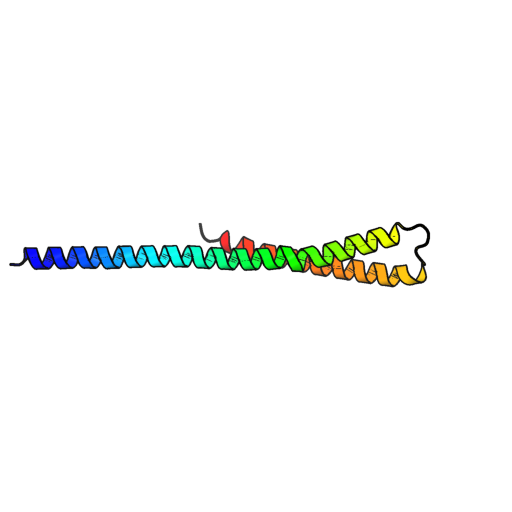 N 1
ATOM 815 C CA . ASN A 1 101 ? -23.968 0.431 4.794 1.00 49.06 101 ASN A CA 1
ATOM 816 C C . ASN A 1 101 ? -24.611 0.172 6.174 1.00 49.06 101 ASN A C 1
ATOM 818 O O . ASN A 1 101 ? -25.349 -0.798 6.350 1.00 49.06 101 ASN A O 1
ATOM 822 N N . LYS A 1 102 ? -24.280 0.993 7.180 1.00 45.81 102 LYS A N 1
ATOM 823 C CA . LYS A 1 102 ? -24.742 0.839 8.573 1.00 45.81 102 LYS A CA 1
ATOM 824 C C . LYS A 1 102 ? -25.466 2.058 9.159 1.00 45.81 102 LYS A C 1
ATOM 826 O O . LYS A 1 102 ? -25.600 2.139 10.380 1.00 45.81 102 LYS A O 1
ATOM 831 N N . TYR A 1 103 ? -25.976 2.950 8.314 1.00 41.59 103 TYR A N 1
ATOM 832 C CA . TYR A 1 103 ? -26.847 4.052 8.728 1.00 41.59 103 TYR A CA 1
ATOM 833 C C . TYR A 1 103 ? -28.171 4.008 7.977 1.00 41.59 103 TYR A C 1
ATOM 835 O O . TYR A 1 103 ? -28.127 3.850 6.737 1.00 41.59 103 TYR A O 1
#

Organism: NCBI:txid1550579

Solvent-accessible surface area (backbone atoms only — not comparable to full-atom values): 5703 Å² total; per-residue (Å²): 125,68,66,69,57,51,55,53,50,53,53,51,52,55,47,56,47,56,53,48,55,50,49,54,50,53,50,52,52,52,54,52,52,51,51,54,50,54,51,50,49,42,53,65,46,48,43,40,52,27,51,49,51,45,53,51,48,52,53,52,68,70,41,96,76,60,57,74,84,50,48,62,60,48,52,51,53,41,54,50,27,52,50,49,32,51,53,44,51,52,52,52,47,55,68,58,53,72,66,70,80,78,122

Sequence (103 aa):
MQESSNISKSTTNNTSLWETEKMEYINSISCLNQKMKDLSWIQSNFIRDPLFRIKCILRLMQEKNTDMEYVGSMLQCLSMSVKELDSSLRYLKEITELDGNKY

Secondary structure (DSSP, 8-state):
--HHHHHHHHHHHHHHHHHHHHHHHHHHHHHHHHHHHHHHHIIIIIIHHHHHHHHHHHHHHHSTT--HHHHHHHHHHHHHHHHHHHHHHHHHHHHHHTTTT--

Mean predicted aligned error: 10.52 Å

Foldseek 3Di:
DVVVVVVVVVVVVVVVVVVVVVVVVVVVVVVVVVLVVVLCCLVVPQQVVLVVLLVVLVVLVPDPDNDPVCVVVSVVSNVVSVVSNVVSVVVSVVSVVVVVPPD